Protein AF-A0A1C6EK58-F1 (afdb_monomer_lite)

Structure (mmCIF, N/CA/C/O backbone):
data_AF-A0A1C6EK58-F1
#
_entry.id   AF-A0A1C6EK58-F1
#
loop_
_atom_site.group_PDB
_atom_site.id
_atom_site.type_symbol
_atom_site.label_atom_id
_atom_site.label_alt_id
_atom_site.label_comp_id
_atom_site.label_asym_id
_atom_site.label_entity_id
_atom_site.label_seq_id
_atom_site.pdbx_PDB_ins_code
_atom_site.Cartn_x
_atom_site.Cartn_y
_atom_site.Cartn_z
_atom_site.occupancy
_atom_site.B_iso_or_equiv
_atom_site.auth_seq_id
_atom_site.auth_comp_id
_atom_site.auth_asym_id
_atom_site.auth_atom_id
_atom_site.pdbx_PDB_model_num
ATOM 1 N N . MET A 1 1 ? -14.067 3.240 28.058 1.00 43.94 1 MET A N 1
ATOM 2 C CA . MET A 1 1 ? -14.957 4.047 27.200 1.00 43.94 1 MET A CA 1
ATOM 3 C C . MET A 1 1 ? -14.115 4.627 26.078 1.00 43.94 1 MET A C 1
ATOM 5 O O . MET A 1 1 ? -13.263 5.464 26.355 1.00 43.94 1 MET A O 1
ATOM 9 N N . SER A 1 2 ? -14.258 4.111 24.857 1.00 59.62 2 SER A N 1
ATOM 10 C CA . SER A 1 2 ? -13.606 4.696 23.679 1.00 59.62 2 SER A CA 1
ATOM 11 C C . SER A 1 2 ? -14.285 6.022 23.351 1.00 59.62 2 SER A C 1
ATOM 13 O O . SER A 1 2 ? -15.506 6.117 23.422 1.00 59.62 2 SER A O 1
ATOM 15 N N . ASN A 1 3 ? -13.504 7.058 23.048 1.00 69.69 3 ASN A N 1
ATOM 16 C CA . ASN A 1 3 ? -14.050 8.344 22.625 1.00 69.69 3 ASN A CA 1
ATOM 17 C C . ASN A 1 3 ? -14.5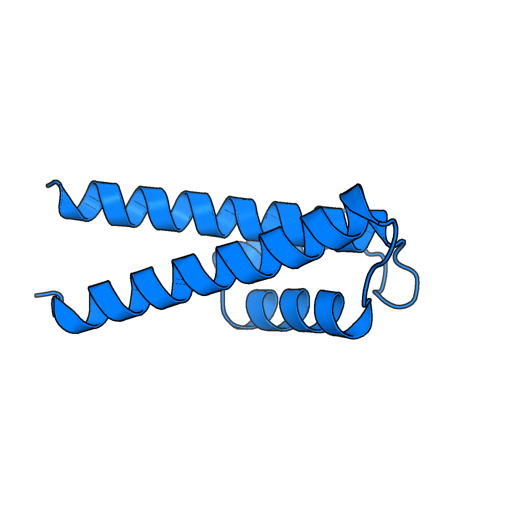21 8.215 21.161 1.00 69.69 3 ASN A C 1
ATOM 19 O O . ASN A 1 3 ? -13.661 8.000 20.302 1.00 69.69 3 ASN A O 1
ATOM 23 N N . PRO A 1 4 ? -15.825 8.364 20.857 1.00 70.00 4 PRO A N 1
ATOM 24 C CA . PRO A 1 4 ? -16.360 8.172 19.506 1.00 70.00 4 PRO A CA 1
ATOM 25 C C . PRO A 1 4 ? -15.682 9.058 18.453 1.00 70.00 4 PRO A C 1
ATOM 27 O O . PRO A 1 4 ? -15.423 8.615 17.340 1.00 70.00 4 PRO A O 1
ATOM 30 N N . ILE A 1 5 ? -15.317 10.293 18.821 1.00 70.75 5 ILE A N 1
ATOM 31 C CA . ILE A 1 5 ? -14.659 11.246 17.913 1.00 70.75 5 ILE A CA 1
ATOM 32 C C . ILE A 1 5 ? -13.257 10.755 17.533 1.00 70.75 5 ILE A C 1
ATOM 34 O O . ILE A 1 5 ? -12.853 10.841 16.376 1.00 70.75 5 ILE A O 1
ATOM 38 N N . LYS A 1 6 ? -12.516 10.201 18.501 1.00 74.38 6 LYS A N 1
ATOM 39 C CA . LYS A 1 6 ? -11.156 9.696 18.273 1.00 74.38 6 LYS A CA 1
ATOM 40 C C . LYS A 1 6 ? -11.158 8.527 17.286 1.00 74.38 6 LYS A C 1
ATOM 42 O O . LYS A 1 6 ? -10.295 8.462 16.418 1.00 74.38 6 LYS A O 1
ATOM 47 N N . ASP A 1 7 ? -12.129 7.630 17.404 1.00 75.69 7 A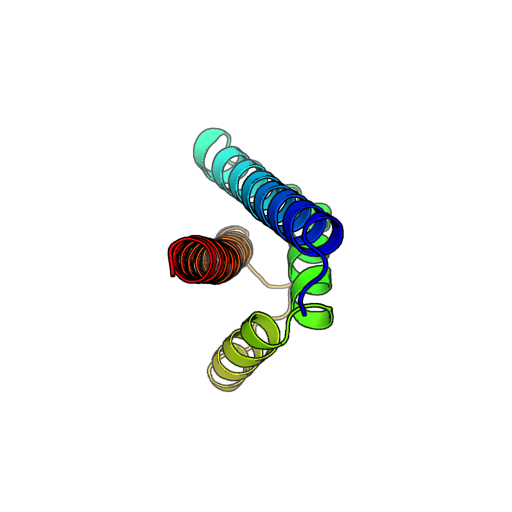SP A N 1
ATOM 48 C CA . ASP A 1 7 ? -12.200 6.437 16.562 1.00 75.69 7 ASP A CA 1
ATOM 49 C C . ASP A 1 7 ? -12.645 6.744 15.117 1.00 75.69 7 ASP A C 1
ATOM 51 O O . ASP A 1 7 ? -12.141 6.131 14.175 1.00 75.69 7 ASP A O 1
ATOM 55 N N . ILE A 1 8 ? -13.491 7.762 14.916 1.00 77.44 8 ILE A N 1
ATOM 56 C CA . ILE A 1 8 ? -13.809 8.284 13.575 1.00 77.44 8 ILE A CA 1
ATOM 57 C C . ILE A 1 8 ? -12.541 8.832 12.903 1.00 77.44 8 ILE A C 1
ATOM 59 O O . ILE A 1 8 ? -12.207 8.411 11.795 1.00 77.44 8 ILE A O 1
ATOM 63 N N . CYS A 1 9 ? -11.784 9.694 13.591 1.00 78.44 9 CYS A N 1
ATOM 64 C CA . CYS A 1 9 ? -10.539 10.257 13.056 1.00 78.44 9 CYS A CA 1
ATOM 65 C C . CYS A 1 9 ? -9.493 9.179 12.713 1.00 78.44 9 CYS A C 1
ATOM 67 O O . CYS A 1 9 ? -8.777 9.297 11.715 1.00 78.44 9 CYS A O 1
ATOM 69 N N . GLU A 1 10 ? -9.401 8.112 13.513 1.00 84.88 10 GLU A N 1
ATOM 70 C CA . GLU A 1 10 ? -8.522 6.973 13.224 1.00 84.88 10 GLU A CA 1
ATOM 71 C C . GLU A 1 10 ? -8.948 6.222 11.952 1.00 84.88 10 GLU A C 1
ATOM 73 O O . GLU A 1 10 ? -8.095 5.857 11.140 1.00 84.88 10 GLU A O 1
ATOM 78 N N . LYS A 1 11 ? -10.254 6.010 11.747 1.00 88.31 11 LYS A N 1
ATOM 79 C CA . LYS A 1 11 ? -10.785 5.349 10.544 1.00 88.31 11 LYS A CA 1
ATOM 80 C C . LYS A 1 11 ? -10.592 6.188 9.289 1.00 88.31 11 LYS A C 1
ATOM 82 O O . LYS A 1 11 ? -10.168 5.645 8.274 1.00 88.31 11 LYS A O 1
ATOM 87 N N . GLU A 1 12 ? -10.850 7.490 9.353 1.00 90.94 12 GLU A N 1
ATOM 88 C CA . GLU A 1 12 ? -10.625 8.404 8.226 1.00 90.94 12 GLU A CA 1
ATOM 89 C C . GLU A 1 12 ? -9.153 8.431 7.813 1.00 90.94 12 GLU A C 1
ATOM 91 O O . GLU A 1 12 ? -8.834 8.325 6.627 1.00 90.94 12 GLU A O 1
ATOM 96 N N . SER A 1 13 ? -8.251 8.491 8.797 1.00 91.75 13 SER A N 1
ATOM 97 C CA . SER A 1 13 ? -6.808 8.428 8.552 1.00 91.75 13 SER A CA 1
ATOM 98 C C . SER A 1 13 ? -6.419 7.106 7.885 1.00 91.75 13 SER A C 1
ATOM 100 O O . SER A 1 13 ? -5.680 7.105 6.905 1.00 91.75 13 SER A O 1
ATOM 102 N N . LEU A 1 14 ? -6.970 5.982 8.355 1.00 94.06 14 LEU A N 1
ATOM 103 C CA . LEU A 1 14 ? -6.725 4.660 7.778 1.00 94.06 14 LEU A CA 1
ATOM 104 C C . LEU A 1 14 ? -7.236 4.543 6.332 1.00 94.06 14 LEU A C 1
ATOM 106 O O . LEU A 1 14 ? -6.535 4.012 5.474 1.00 94.06 14 LEU A O 1
ATOM 110 N N . ILE A 1 15 ? -8.436 5.057 6.049 1.00 95.69 15 ILE A N 1
ATOM 111 C CA . ILE A 1 15 ? -9.023 5.077 4.700 1.00 95.69 15 ILE A CA 1
ATOM 112 C C . ILE A 1 15 ? -8.157 5.908 3.753 1.00 95.69 15 ILE A C 1
ATOM 114 O O . ILE A 1 15 ? -7.869 5.468 2.638 1.00 95.69 15 ILE A O 1
ATOM 118 N N . LYS A 1 16 ? -7.703 7.082 4.202 1.00 96.12 16 LYS A N 1
ATOM 119 C CA . LYS A 1 16 ? -6.801 7.937 3.429 1.00 96.12 16 LYS A CA 1
ATOM 120 C C . LYS A 1 16 ? -5.493 7.214 3.104 1.00 96.12 16 LYS A C 1
ATOM 122 O O . LYS A 1 16 ? -5.085 7.185 1.946 1.00 96.12 16 LYS A O 1
ATOM 127 N N . ASP A 1 17 ? -4.884 6.567 4.092 1.00 96.25 17 ASP A N 1
ATOM 128 C CA . ASP A 1 17 ? -3.640 5.814 3.924 1.00 96.25 17 ASP A CA 1
ATOM 129 C C . ASP A 1 17 ? -3.767 4.635 2.943 1.00 96.25 17 ASP A C 1
ATOM 131 O O . ASP A 1 17 ? -2.813 4.318 2.224 1.00 96.25 17 ASP A O 1
ATOM 135 N N . ILE A 1 18 ? -4.934 3.986 2.901 1.00 97.62 18 ILE A N 1
ATOM 136 C CA . ILE A 1 18 ? -5.264 2.942 1.919 1.00 97.62 18 ILE A CA 1
ATOM 137 C C . ILE A 1 18 ? -5.391 3.554 0.521 1.00 97.62 18 ILE A C 1
ATOM 139 O O . ILE A 1 18 ? -4.767 3.060 -0.418 1.00 97.62 18 ILE A O 1
ATOM 143 N N . ALA A 1 19 ? -6.165 4.633 0.383 1.00 97.62 19 ALA A N 1
ATOM 144 C CA . ALA A 1 19 ? -6.428 5.278 -0.902 1.00 97.62 19 ALA A CA 1
ATOM 145 C C . ALA A 1 19 ? -5.151 5.841 -1.545 1.00 97.62 19 ALA A C 1
ATOM 147 O O . ALA A 1 19 ? -4.937 5.678 -2.744 1.00 97.62 19 ALA A O 1
ATOM 148 N N . GLU A 1 20 ? -4.266 6.449 -0.753 1.00 97.25 20 GLU A N 1
ATOM 149 C CA . GLU A 1 20 ? -2.982 6.958 -1.242 1.00 97.25 20 GLU A CA 1
ATOM 150 C C . GLU A 1 20 ? -2.097 5.838 -1.809 1.00 97.25 20 GLU A C 1
ATOM 152 O O . GLU A 1 20 ? -1.480 6.010 -2.861 1.00 97.25 20 GLU A O 1
ATOM 157 N N . ARG A 1 21 ? -2.052 4.674 -1.146 1.00 98.00 21 ARG A N 1
ATOM 158 C CA . ARG A 1 21 ? -1.288 3.510 -1.627 1.00 98.00 21 ARG A CA 1
ATOM 159 C C . ARG A 1 21 ? -1.910 2.904 -2.874 1.00 98.00 21 ARG A C 1
ATOM 161 O O . ARG A 1 21 ? -1.183 2.600 -3.815 1.00 98.00 21 ARG A O 1
ATOM 168 N N . GLU A 1 22 ? -3.233 2.780 -2.902 1.00 97.44 22 GLU A N 1
ATOM 169 C CA . GLU A 1 22 ? -3.968 2.297 -4.071 1.00 97.44 22 GLU A CA 1
ATOM 170 C C . GLU A 1 22 ? -3.704 3.183 -5.295 1.00 97.44 22 GLU A C 1
ATOM 172 O O . GLU A 1 22 ? -3.391 2.672 -6.366 1.00 97.44 22 GLU A O 1
ATOM 177 N N . ASN A 1 23 ? -3.707 4.507 -5.123 1.00 96.81 23 ASN A N 1
ATOM 178 C CA . ASN A 1 23 ? -3.413 5.443 -6.204 1.00 96.81 23 ASN A CA 1
ATOM 179 C C . ASN A 1 23 ? -1.994 5.262 -6.777 1.00 96.81 23 ASN A C 1
ATOM 181 O O . ASN A 1 23 ? -1.811 5.300 -7.994 1.00 96.81 23 ASN A O 1
ATOM 185 N N . ILE A 1 24 ? -0.985 5.029 -5.927 1.00 97.31 24 ILE A N 1
ATOM 186 C CA . ILE A 1 24 ? 0.391 4.759 -6.385 1.00 97.31 24 ILE A CA 1
ATOM 187 C C . ILE A 1 24 ? 0.451 3.443 -7.176 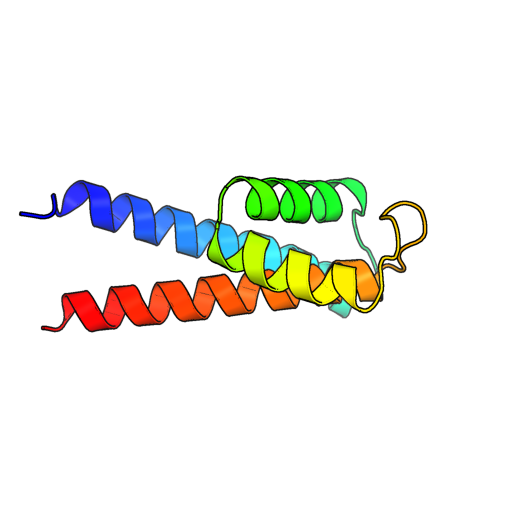1.00 97.31 24 ILE A C 1
ATOM 189 O O . ILE A 1 24 ? 1.058 3.395 -8.246 1.00 97.31 24 ILE A O 1
ATOM 193 N N . ILE A 1 25 ? -0.193 2.388 -6.667 1.00 97.62 25 ILE A N 1
ATOM 194 C CA . ILE A 1 25 ? -0.241 1.067 -7.311 1.00 97.62 25 ILE A CA 1
ATOM 195 C C . ILE A 1 25 ? -0.911 1.169 -8.687 1.00 97.62 25 ILE A C 1
ATOM 197 O O . ILE A 1 25 ? -0.341 0.723 -9.682 1.00 97.62 25 ILE A O 1
ATOM 201 N N . GLN A 1 26 ? -2.084 1.799 -8.755 1.00 96.44 26 GLN A N 1
ATOM 202 C CA . GLN A 1 26 ? -2.847 1.957 -9.992 1.00 96.44 26 GLN A CA 1
ATOM 203 C C . GLN A 1 26 ? -2.123 2.841 -11.009 1.00 96.44 26 GLN A C 1
ATOM 205 O O . GLN A 1 26 ? -2.129 2.526 -12.198 1.00 96.44 26 GLN A O 1
ATOM 210 N N . SER A 1 27 ? -1.442 3.901 -10.560 1.00 95.25 27 SER A N 1
ATOM 211 C CA . SER A 1 27 ? -0.627 4.748 -11.442 1.00 95.25 27 SER A CA 1
ATOM 212 C C . SER A 1 27 ? 0.471 3.939 -12.136 1.00 95.25 27 SER A C 1
ATOM 214 O O . SER A 1 27 ? 0.655 4.054 -13.348 1.00 95.25 27 SER A O 1
ATOM 216 N N . TYR A 1 28 ? 1.153 3.063 -11.393 1.00 97.12 28 TYR A N 1
ATOM 217 C CA . TYR A 1 28 ? 2.166 2.185 -11.974 1.00 97.12 28 TYR A CA 1
ATOM 218 C C . TYR A 1 28 ? 1.564 1.128 -12.902 1.00 97.12 28 TYR A C 1
ATOM 220 O O . TYR A 1 28 ? 2.062 0.937 -14.007 1.00 97.12 28 TYR A O 1
ATOM 228 N N . GLN A 1 29 ? 0.479 0.468 -12.494 1.00 94.06 29 GLN A N 1
ATOM 229 C CA . GLN A 1 29 ? -0.161 -0.576 -13.301 1.00 94.06 29 GLN A CA 1
ATOM 230 C C . GLN A 1 29 ? -0.779 -0.035 -14.597 1.00 94.06 29 GLN A C 1
ATOM 232 O O . GLN A 1 29 ? -0.736 -0.712 -15.621 1.00 94.06 29 GLN A O 1
ATOM 237 N N . GLY A 1 30 ? -1.354 1.170 -14.561 1.00 95.00 30 GLY A N 1
ATOM 238 C CA . GLY A 1 30 ? -2.033 1.777 -15.704 1.00 95.00 30 GLY A CA 1
ATOM 239 C C . GLY A 1 30 ? -1.100 2.530 -16.652 1.00 95.00 30 GLY A C 1
ATOM 240 O O . GLY A 1 30 ? -1.258 2.429 -17.865 1.00 95.00 30 GLY A O 1
ATOM 241 N N . ALA A 1 31 ? -0.132 3.282 -16.118 1.00 92.81 31 ALA A N 1
ATOM 242 C CA . ALA A 1 31 ? 0.737 4.153 -16.915 1.00 92.81 31 ALA A CA 1
ATOM 243 C C . ALA A 1 31 ? 2.198 3.674 -17.001 1.00 92.81 31 ALA A C 1
ATOM 245 O O . ALA A 1 31 ? 3.001 4.292 -17.697 1.00 92.81 31 ALA A O 1
ATOM 246 N N . GLY A 1 32 ? 2.580 2.619 -16.272 1.00 92.25 32 GLY A N 1
ATOM 247 C CA . GLY A 1 32 ? 3.965 2.134 -16.185 1.00 92.25 32 GLY A CA 1
ATOM 248 C C . GLY A 1 32 ? 4.908 3.051 -15.395 1.00 92.25 32 GLY A C 1
ATOM 249 O O . GLY A 1 32 ? 6.100 2.767 -15.277 1.00 92.25 32 GLY A O 1
ATOM 250 N N . TYR A 1 33 ? 4.396 4.155 -14.844 1.00 91.50 33 TYR A N 1
ATOM 251 C CA . TYR A 1 33 ? 5.180 5.156 -14.130 1.00 91.50 33 TYR A CA 1
ATOM 252 C C . TYR A 1 33 ? 5.069 4.977 -12.615 1.00 91.50 33 TYR A C 1
ATOM 254 O O . TYR A 1 33 ? 3.974 4.915 -12.061 1.00 91.50 33 TYR A O 1
ATOM 262 N N . LEU A 1 34 ? 6.218 4.949 -11.938 1.00 96.56 34 LEU A N 1
ATOM 263 C CA . LEU A 1 34 ? 6.304 4.914 -10.482 1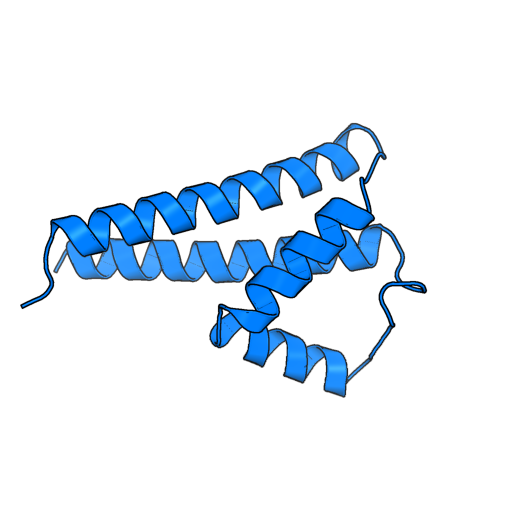.00 96.56 34 LEU A CA 1
ATOM 264 C C . LEU A 1 34 ? 7.235 6.023 -9.993 1.00 96.56 34 LEU A C 1
ATOM 266 O O . LEU A 1 34 ? 8.442 5.977 -10.240 1.00 96.56 34 LEU A O 1
ATOM 270 N N . ASP A 1 35 ? 6.696 6.968 -9.223 1.00 96.00 35 ASP A N 1
ATOM 271 C CA . ASP A 1 35 ? 7.526 7.822 -8.373 1.00 96.00 35 ASP A CA 1
ATOM 272 C C . ASP A 1 35 ? 8.091 6.971 -7.229 1.00 96.00 35 ASP A C 1
ATOM 274 O O . ASP A 1 35 ? 7.466 6.765 -6.182 1.00 96.00 35 ASP A O 1
ATOM 278 N N . ARG A 1 36 ? 9.293 6.437 -7.460 1.00 96.75 36 ARG A N 1
ATOM 279 C CA . ARG A 1 36 ? 9.978 5.542 -6.525 1.00 96.75 36 ARG A CA 1
ATOM 280 C C . ARG A 1 36 ? 10.243 6.206 -5.179 1.00 96.75 36 ARG A C 1
ATOM 282 O O . ARG A 1 36 ? 10.120 5.539 -4.157 1.00 96.75 36 ARG A O 1
ATOM 289 N N . ASN A 1 37 ? 10.590 7.491 -5.162 1.00 96.69 37 ASN A N 1
ATOM 290 C CA . ASN A 1 37 ? 10.919 8.190 -3.921 1.00 96.69 37 ASN A CA 1
ATOM 291 C C . ASN A 1 37 ? 9.679 8.323 -3.040 1.00 96.69 37 ASN A C 1
ATOM 293 O O . ASN A 1 37 ? 9.731 8.004 -1.851 1.00 96.69 37 ASN A O 1
ATOM 297 N N . ASN A 1 38 ? 8.551 8.721 -3.631 1.00 96.94 38 ASN A N 1
ATOM 298 C CA . ASN A 1 38 ? 7.278 8.780 -2.922 1.00 96.94 38 ASN A CA 1
ATOM 299 C C . ASN A 1 38 ? 6.829 7.388 -2.439 1.00 96.94 38 ASN A C 1
ATOM 301 O O . ASN A 1 38 ? 6.472 7.217 -1.273 1.00 96.94 38 ASN A O 1
ATOM 305 N N . ALA A 1 39 ? 6.915 6.373 -3.303 1.00 97.50 39 ALA A N 1
ATOM 306 C CA . ALA A 1 39 ? 6.546 5.000 -2.967 1.00 97.50 39 ALA A CA 1
ATOM 307 C C . ALA A 1 39 ? 7.371 4.437 -1.794 1.00 97.50 39 ALA A C 1
ATOM 309 O O . ALA A 1 39 ? 6.810 3.923 -0.826 1.00 97.50 39 ALA A O 1
ATOM 310 N N . ILE A 1 40 ? 8.699 4.583 -1.841 1.00 97.19 40 ILE A N 1
ATOM 311 C CA . ILE A 1 40 ? 9.605 4.130 -0.776 1.00 97.19 40 ILE A CA 1
ATOM 312 C C . ILE A 1 40 ? 9.326 4.883 0.525 1.00 97.19 40 ILE A C 1
ATOM 314 O O . ILE A 1 40 ? 9.232 4.256 1.581 1.00 97.19 40 ILE A O 1
ATOM 318 N N . LYS A 1 41 ? 9.130 6.205 0.459 1.00 97.50 41 LYS A N 1
ATOM 319 C CA . LYS A 1 41 ? 8.781 7.014 1.630 1.00 97.50 41 LYS A CA 1
ATOM 320 C C . LYS A 1 41 ? 7.505 6.494 2.301 1.00 97.50 41 LYS A C 1
ATOM 322 O O . LYS A 1 41 ? 7.514 6.248 3.504 1.00 97.50 41 LYS A O 1
ATOM 327 N N . LYS A 1 42 ? 6.447 6.223 1.528 1.00 96.94 42 LYS A N 1
ATOM 328 C CA . LYS A 1 42 ? 5.183 5.666 2.047 1.00 96.94 42 LYS A CA 1
ATOM 329 C C . LYS A 1 42 ? 5.339 4.280 2.665 1.00 96.94 42 LYS A C 1
ATOM 331 O O . LYS A 1 42 ? 4.687 3.985 3.671 1.00 96.94 42 LYS A O 1
ATOM 336 N N . ILE A 1 43 ? 6.204 3.439 2.098 1.00 97.12 43 ILE A N 1
ATOM 337 C CA . ILE A 1 43 ? 6.538 2.135 2.681 1.00 97.12 43 ILE A CA 1
ATOM 338 C C . ILE A 1 43 ? 7.217 2.318 4.040 1.00 97.12 43 ILE A C 1
ATOM 340 O O . ILE A 1 43 ? 6.816 1.685 5.019 1.00 97.12 43 ILE A O 1
ATOM 344 N N . GLN A 1 44 ? 8.242 3.171 4.102 1.00 96.38 44 GLN A N 1
ATOM 345 C CA . GLN A 1 44 ? 9.041 3.393 5.307 1.00 96.38 44 GLN A CA 1
ATOM 346 C C . GLN A 1 44 ? 8.218 4.003 6.440 1.00 96.38 44 GLN A C 1
ATOM 348 O O . GLN A 1 44 ? 8.281 3.505 7.562 1.00 96.38 44 GLN A O 1
ATOM 353 N N . GLU A 1 45 ? 7.410 5.024 6.144 1.00 96.44 45 GLU A N 1
ATOM 354 C CA . GLU A 1 45 ? 6.524 5.663 7.122 1.00 96.44 45 GLU A CA 1
ATOM 355 C C . GLU A 1 45 ? 5.625 4.632 7.818 1.00 96.44 45 GLU A C 1
ATOM 357 O O . GLU A 1 45 ? 5.515 4.629 9.045 1.00 96.44 45 GLU A O 1
ATOM 362 N N . LEU A 1 46 ? 5.041 3.693 7.065 1.00 96.38 46 LEU A N 1
ATOM 363 C CA . LEU A 1 46 ? 4.152 2.691 7.654 1.00 96.38 46 LEU A CA 1
ATOM 364 C C . LEU A 1 46 ? 4.892 1.596 8.413 1.00 96.38 46 LEU A C 1
ATOM 366 O O . LEU A 1 46 ? 4.423 1.171 9.464 1.00 96.38 46 LEU A O 1
ATOM 370 N N . ARG A 1 47 ? 6.062 1.161 7.931 1.00 95.56 47 ARG A N 1
ATOM 371 C CA . ARG A 1 47 ? 6.911 0.212 8.671 1.00 95.56 47 ARG A CA 1
ATOM 372 C C . ARG A 1 47 ? 7.288 0.745 10.057 1.00 95.56 47 ARG A C 1
ATOM 374 O O . ARG A 1 47 ? 7.448 -0.049 10.975 1.00 95.56 47 ARG A O 1
ATOM 381 N N . ILE A 1 48 ? 7.443 2.062 10.204 1.00 94.81 48 ILE A N 1
ATOM 382 C CA . ILE A 1 48 ? 7.776 2.704 11.483 1.00 94.81 48 ILE A CA 1
ATOM 383 C C . ILE A 1 48 ? 6.533 2.831 12.370 1.00 94.81 48 ILE A C 1
ATOM 385 O O . ILE A 1 48 ? 6.583 2.518 13.559 1.00 94.81 48 ILE A O 1
ATOM 389 N N . ASN A 1 49 ? 5.415 3.279 11.797 1.00 93.62 49 ASN A N 1
ATOM 390 C CA . ASN A 1 49 ? 4.238 3.673 12.572 1.00 93.62 49 ASN A CA 1
ATOM 391 C C . ASN A 1 49 ? 3.267 2.518 12.866 1.00 93.62 49 ASN A C 1
ATOM 393 O O . ASN A 1 49 ? 2.452 2.618 13.784 1.00 93.62 49 ASN A O 1
ATOM 397 N N . ASP A 1 50 ? 3.342 1.412 12.121 1.00 95.44 50 ASP A N 1
ATOM 398 C CA . ASP A 1 50 ? 2.391 0.310 12.211 1.00 95.44 50 ASP A CA 1
ATOM 399 C C . ASP A 1 50 ? 3.067 -1.019 12.580 1.00 95.44 50 ASP A C 1
ATOM 401 O O . ASP A 1 50 ? 3.758 -1.647 11.779 1.00 95.44 50 ASP A O 1
ATOM 405 N N . LYS A 1 51 ? 2.805 -1.504 13.801 1.00 94.00 51 LYS A N 1
ATOM 406 C CA . LYS A 1 51 ? 3.415 -2.739 14.329 1.00 94.00 51 LYS A CA 1
ATOM 407 C C . LYS A 1 51 ? 3.078 -3.998 13.526 1.00 94.00 51 LYS A C 1
ATOM 409 O O . LYS A 1 51 ? 3.912 -4.896 13.444 1.00 94.00 51 LYS A O 1
ATOM 414 N N . ALA A 1 52 ? 1.873 -4.093 12.960 1.00 93.12 52 ALA A N 1
ATOM 415 C CA . ALA A 1 52 ? 1.486 -5.273 12.184 1.00 93.12 52 ALA A CA 1
ATOM 416 C C . ALA A 1 52 ? 2.261 -5.307 10.864 1.00 93.12 52 ALA A C 1
ATOM 418 O O . ALA A 1 52 ? 2.818 -6.338 10.490 1.00 93.12 52 ALA A O 1
ATOM 419 N N . VAL A 1 53 ? 2.368 -4.150 10.209 1.00 94.88 53 VAL A N 1
ATOM 420 C CA . VAL A 1 53 ? 3.171 -3.984 8.996 1.00 94.88 53 VAL A CA 1
ATOM 421 C C . VAL A 1 53 ? 4.649 -4.224 9.286 1.00 94.88 53 VAL A C 1
ATOM 423 O O . VAL A 1 53 ? 5.292 -4.964 8.544 1.00 94.88 53 VAL A O 1
ATOM 426 N N . ALA A 1 54 ? 5.181 -3.671 10.379 1.00 94.56 54 ALA A N 1
ATOM 427 C CA . ALA A 1 54 ? 6.557 -3.896 10.811 1.00 94.56 54 ALA A CA 1
ATOM 428 C C . ALA A 1 54 ? 6.856 -5.390 11.013 1.00 94.56 54 ALA A C 1
ATOM 430 O O . ALA A 1 54 ? 7.884 -5.882 10.544 1.00 94.56 54 ALA A O 1
ATOM 431 N N . GLY A 1 55 ? 5.941 -6.123 11.656 1.00 93.56 55 GLY A N 1
ATOM 432 C CA . GLY A 1 55 ? 6.067 -7.560 11.898 1.00 93.56 55 GLY A CA 1
ATOM 433 C C . GLY A 1 55 ? 6.115 -8.373 10.605 1.00 93.56 55 GLY A C 1
ATOM 434 O O . GLY A 1 55 ? 7.068 -9.120 10.385 1.00 93.56 55 GLY A O 1
ATOM 435 N N . VAL A 1 56 ? 5.134 -8.178 9.715 1.00 92.94 56 VAL A N 1
ATOM 436 C CA . VAL A 1 56 ? 5.080 -8.870 8.413 1.00 92.94 56 VAL A CA 1
ATOM 437 C C . VAL A 1 56 ? 6.306 -8.535 7.560 1.00 92.94 56 VAL A C 1
ATOM 439 O O . VAL A 1 56 ? 6.923 -9.421 6.971 1.00 92.94 56 VAL A O 1
ATOM 442 N N . THR A 1 57 ? 6.704 -7.263 7.537 1.00 91.38 57 THR A N 1
ATOM 443 C CA . THR A 1 57 ? 7.890 -6.807 6.806 1.00 91.38 57 THR A CA 1
ATOM 444 C C . THR A 1 57 ? 9.156 -7.476 7.331 1.00 91.38 57 THR A C 1
ATOM 446 O O . THR A 1 57 ? 9.950 -7.982 6.544 1.00 91.38 57 THR A O 1
ATOM 449 N N . SER A 1 58 ? 9.349 -7.504 8.651 1.00 90.69 58 SER A N 1
ATOM 450 C CA . SER A 1 58 ? 10.537 -8.101 9.273 1.00 90.69 58 SER A CA 1
ATOM 451 C C . SER A 1 58 ? 10.636 -9.592 8.958 1.00 90.69 58 SER A C 1
ATOM 453 O O . SER A 1 58 ? 11.707 -10.073 8.597 1.00 90.69 58 SER A O 1
ATOM 455 N N . ALA A 1 59 ? 9.508 -10.307 9.007 1.00 91.56 59 ALA A N 1
ATOM 456 C CA . ALA A 1 59 ? 9.441 -11.714 8.623 1.00 91.56 59 ALA A CA 1
ATOM 457 C C . ALA A 1 59 ? 9.806 -11.929 7.143 1.00 91.56 59 ALA A C 1
ATOM 459 O O . ALA A 1 59 ? 10.579 -12.830 6.824 1.00 91.56 59 ALA A O 1
ATOM 460 N N . LYS A 1 60 ? 9.311 -11.074 6.238 1.00 89.69 60 LYS A N 1
ATOM 461 C CA . LYS A 1 60 ? 9.646 -11.132 4.807 1.00 89.69 60 LYS A CA 1
ATOM 462 C C . LYS A 1 60 ? 11.135 -10.869 4.555 1.00 89.69 60 LYS A C 1
ATOM 464 O O . LYS A 1 60 ? 11.770 -11.620 3.819 1.00 89.69 60 LYS A O 1
ATOM 469 N N . LEU A 1 61 ? 11.700 -9.842 5.195 1.00 88.25 61 LEU A N 1
ATOM 470 C CA . LEU A 1 61 ? 13.113 -9.473 5.049 1.00 88.25 61 LEU A CA 1
ATOM 471 C C . LEU A 1 61 ? 14.070 -10.520 5.628 1.00 88.25 61 LEU A C 1
ATOM 473 O O . LEU A 1 61 ? 15.185 -10.651 5.129 1.00 88.25 61 LEU A O 1
ATOM 477 N N . ALA A 1 62 ? 13.639 -11.279 6.639 1.00 89.50 62 ALA A N 1
ATOM 478 C CA . ALA A 1 62 ? 14.414 -12.394 7.177 1.00 89.50 62 ALA A CA 1
ATOM 479 C C . ALA A 1 62 ? 14.595 -13.537 6.160 1.00 89.50 62 ALA A C 1
ATOM 481 O O . ALA A 1 62 ? 15.592 -14.250 6.218 1.00 89.50 62 ALA A O 1
ATOM 482 N N . ILE A 1 63 ? 13.652 -13.700 5.224 1.00 86.56 63 ILE A N 1
ATOM 483 C CA . ILE A 1 63 ? 13.725 -14.704 4.152 1.00 86.56 63 ILE A CA 1
ATOM 484 C C . ILE A 1 63 ? 14.555 -14.173 2.981 1.00 86.56 63 ILE A C 1
ATOM 486 O O . ILE A 1 63 ? 15.391 -14.881 2.424 1.00 86.56 63 ILE A O 1
ATOM 490 N N . SER A 1 64 ? 14.307 -12.927 2.580 1.00 82.75 64 SER A N 1
ATOM 491 C CA . SER A 1 64 ? 15.020 -12.281 1.484 1.00 82.75 64 SER A CA 1
ATOM 492 C C . SER A 1 64 ? 14.970 -10.770 1.653 1.00 82.75 64 SER A C 1
ATOM 494 O O . SER A 1 64 ? 13.893 -10.173 1.717 1.00 82.75 64 SER A O 1
ATOM 496 N N . SER A 1 65 ? 16.147 -10.149 1.710 1.00 87.25 65 SER A N 1
ATOM 497 C CA . SER A 1 65 ? 16.288 -8.703 1.837 1.00 87.25 65 SER A CA 1
ATOM 498 C C . SER A 1 65 ? 16.897 -8.130 0.566 1.00 87.25 65 SER A C 1
ATOM 500 O O . SER A 1 65 ? 18.054 -8.392 0.243 1.00 87.25 65 SER A O 1
ATOM 502 N N . VAL A 1 66 ? 16.102 -7.332 -0.145 1.00 89.44 66 VAL A N 1
ATOM 503 C CA . VAL A 1 66 ? 16.568 -6.505 -1.259 1.00 89.44 66 VAL A CA 1
ATOM 504 C C . VAL A 1 66 ? 16.487 -5.046 -0.809 1.00 89.44 66 VAL A C 1
ATOM 506 O O . VAL A 1 66 ? 15.388 -4.569 -0.515 1.00 89.44 66 VAL A O 1
ATOM 509 N N . PRO A 1 67 ? 17.614 -4.321 -0.729 1.00 91.25 67 PRO A N 1
ATOM 510 C CA . PRO A 1 67 ? 17.611 -2.895 -0.421 1.00 91.25 67 PRO A CA 1
ATOM 511 C C . PRO A 1 67 ? 16.827 -2.080 -1.461 1.00 91.25 67 PRO A C 1
ATOM 513 O O . PRO A 1 67 ? 16.849 -2.393 -2.650 1.00 91.25 67 PRO A O 1
ATOM 516 N N . PHE A 1 68 ? 16.191 -0.979 -1.046 1.00 92.44 68 PHE A N 1
ATOM 517 C CA . PHE A 1 68 ? 15.325 -0.181 -1.933 1.00 92.44 68 PHE A CA 1
ATOM 518 C C . PHE A 1 68 ? 16.025 0.384 -3.180 1.00 92.44 68 PHE A C 1
ATOM 520 O O . PHE A 1 68 ? 15.391 0.546 -4.224 1.00 92.44 68 PHE A O 1
ATOM 527 N N . ASN A 1 69 ? 17.326 0.679 -3.097 1.00 91.31 69 ASN A N 1
ATOM 528 C CA . ASN A 1 69 ? 18.112 1.144 -4.246 1.00 91.31 69 ASN A CA 1
ATOM 529 C C . ASN A 1 69 ? 18.312 0.052 -5.315 1.00 91.31 69 ASN A C 1
ATOM 531 O O . ASN A 1 69 ? 18.592 0.380 -6.462 1.00 91.31 69 ASN A O 1
ATOM 535 N N . GLN A 1 70 ? 18.141 -1.219 -4.948 1.00 93.62 70 GLN A N 1
ATOM 536 C CA . GLN A 1 70 ? 18.240 -2.385 -5.825 1.00 93.62 70 GLN A CA 1
ATOM 537 C C . GLN A 1 70 ? 16.870 -2.995 -6.148 1.00 93.62 70 GLN A C 1
ATOM 539 O O . GLN A 1 70 ? 16.773 -3.839 -7.035 1.00 93.62 70 GLN A O 1
ATOM 544 N N . SER A 1 71 ? 15.804 -2.581 -5.455 1.00 94.56 71 SER A N 1
ATOM 545 C CA . SER A 1 71 ? 14.464 -3.117 -5.682 1.00 94.56 71 SER A CA 1
ATOM 546 C C . SER A 1 71 ? 13.904 -2.715 -7.047 1.00 94.56 71 SER A C 1
ATOM 548 O O . SER A 1 71 ? 13.968 -1.546 -7.438 1.00 94.56 71 SER A O 1
ATOM 550 N N . THR A 1 72 ? 13.264 -3.645 -7.750 1.00 95.44 72 THR A N 1
ATOM 551 C CA . THR A 1 72 ? 12.490 -3.326 -8.959 1.00 95.44 72 THR A CA 1
ATOM 552 C C . THR A 1 72 ? 11.231 -2.526 -8.606 1.00 95.44 72 THR A C 1
ATOM 554 O O . THR A 1 72 ? 10.790 -2.512 -7.453 1.00 95.44 72 THR A O 1
ATOM 557 N N . ASN A 1 73 ? 10.633 -1.843 -9.589 1.00 96.50 73 ASN A N 1
ATOM 558 C CA . ASN A 1 73 ? 9.342 -1.174 -9.382 1.00 96.50 73 ASN A CA 1
ATOM 559 C C . ASN A 1 73 ? 8.269 -2.179 -8.935 1.00 96.50 73 ASN A C 1
ATOM 561 O O . ASN A 1 73 ? 7.523 -1.890 -8.004 1.00 96.50 73 ASN A O 1
ATOM 565 N N . ASP A 1 74 ? 8.270 -3.388 -9.505 1.00 95.75 74 ASP A N 1
ATOM 566 C CA . ASP A 1 74 ? 7.353 -4.462 -9.111 1.00 95.75 74 ASP A CA 1
ATOM 567 C C . ASP A 1 74 ? 7.536 -4.879 -7.651 1.00 95.75 74 ASP A C 1
ATOM 569 O O . ASP A 1 74 ? 6.556 -5.095 -6.947 1.00 95.75 74 ASP A O 1
ATOM 573 N N . GLN A 1 75 ? 8.774 -4.952 -7.156 1.00 95.56 75 GLN A N 1
ATOM 574 C CA . GLN A 1 75 ? 9.037 -5.280 -5.752 1.00 95.56 75 GLN A CA 1
ATOM 575 C C . GLN A 1 75 ? 8.531 -4.187 -4.802 1.00 95.56 75 GLN A C 1
ATOM 577 O O . GLN A 1 75 ? 7.948 -4.504 -3.764 1.00 95.56 75 GLN A O 1
ATOM 582 N N . ILE A 1 76 ? 8.712 -2.914 -5.167 1.00 96.62 76 ILE A N 1
ATOM 583 C CA . ILE A 1 76 ? 8.196 -1.769 -4.400 1.00 96.62 76 ILE A CA 1
ATOM 584 C C . ILE A 1 76 ? 6.662 -1.795 -4.386 1.00 96.62 76 ILE A C 1
ATOM 586 O O . ILE A 1 76 ? 6.043 -1.667 -3.331 1.00 96.62 76 ILE A O 1
ATOM 590 N N . VAL A 1 77 ? 6.037 -2.014 -5.542 1.00 97.25 77 VAL A N 1
ATOM 591 C CA . VAL A 1 77 ? 4.575 -2.050 -5.679 1.00 97.25 77 VAL A CA 1
ATOM 592 C C . VAL A 1 77 ? 3.967 -3.263 -4.979 1.00 97.25 77 VAL A C 1
ATOM 594 O O . VAL A 1 77 ? 2.941 -3.128 -4.318 1.00 97.25 77 VAL A O 1
ATOM 597 N N . ALA A 1 78 ? 4.619 -4.425 -5.031 1.00 95.56 78 ALA A N 1
ATOM 598 C CA . ALA A 1 78 ? 4.193 -5.609 -4.290 1.00 95.56 78 ALA A CA 1
ATOM 599 C C . ALA A 1 78 ? 4.208 -5.370 -2.774 1.00 95.56 78 ALA A C 1
ATOM 601 O O . ALA A 1 78 ? 3.352 -5.878 -2.050 1.00 95.56 78 ALA A O 1
ATOM 602 N N . GLU A 1 79 ? 5.162 -4.585 -2.272 1.00 96.25 79 GLU A N 1
ATOM 603 C CA . GLU A 1 79 ? 5.157 -4.200 -0.868 1.00 96.25 79 GLU A CA 1
ATOM 604 C C . GLU A 1 79 ? 4.073 -3.169 -0.531 1.00 96.25 79 GLU A C 1
ATOM 606 O O . GLU A 1 79 ? 3.400 -3.330 0.488 1.00 96.25 79 GLU A O 1
ATOM 611 N N . LEU A 1 80 ? 3.846 -2.162 -1.381 1.00 97.44 80 LEU A N 1
ATOM 612 C CA . LEU A 1 80 ? 2.716 -1.238 -1.217 1.00 97.44 80 LEU A CA 1
ATOM 613 C C . LEU A 1 80 ? 1.377 -1.987 -1.165 1.00 97.44 80 LEU A C 1
ATOM 615 O O . LEU A 1 80 ? 0.545 -1.681 -0.311 1.00 97.44 80 LEU A O 1
ATOM 619 N N . ALA A 1 81 ? 1.192 -2.986 -2.032 1.00 97.75 81 ALA A N 1
ATOM 620 C CA . ALA A 1 81 ? 0.000 -3.828 -2.063 1.00 97.75 81 ALA A CA 1
ATOM 621 C C . ALA A 1 81 ? -0.160 -4.628 -0.762 1.00 97.75 81 ALA A C 1
ATOM 623 O O . ALA A 1 81 ? -1.203 -4.551 -0.123 1.00 97.75 81 ALA A O 1
ATOM 624 N N . MET A 1 82 ? 0.901 -5.297 -0.300 1.00 96.81 82 MET A N 1
ATOM 625 C CA . MET A 1 82 ? 0.894 -6.009 0.984 1.00 96.81 82 MET A CA 1
ATOM 626 C C . MET A 1 82 ? 0.523 -5.082 2.153 1.00 96.81 82 MET A C 1
ATOM 628 O O . MET A 1 82 ? -0.280 -5.444 3.011 1.00 96.81 82 MET A O 1
ATOM 632 N N . GLN A 1 83 ? 1.100 -3.879 2.200 1.00 97.88 83 GLN A N 1
ATOM 633 C CA . GLN A 1 83 ? 0.782 -2.889 3.228 1.00 97.88 83 GLN A CA 1
ATOM 634 C C . GLN A 1 83 ? -0.683 -2.453 3.170 1.00 97.88 83 GLN A C 1
ATOM 636 O O . GLN A 1 83 ? -1.353 -2.428 4.202 1.00 97.88 83 GLN A O 1
ATOM 641 N N . ARG A 1 84 ? -1.189 -2.141 1.973 1.00 97.75 84 ARG A N 1
ATOM 642 C CA . ARG A 1 84 ? -2.598 -1.807 1.750 1.00 97.75 84 ARG A CA 1
ATOM 643 C C . ARG A 1 84 ? -3.516 -2.927 2.244 1.00 97.75 84 ARG A C 1
ATOM 645 O O . ARG A 1 84 ? -4.472 -2.630 2.953 1.00 97.75 84 ARG A O 1
ATOM 652 N N . ASP A 1 85 ? -3.210 -4.185 1.940 1.00 97.56 85 ASP A N 1
ATOM 653 C CA . ASP A 1 85 ? -4.036 -5.334 2.335 1.00 97.56 85 ASP A CA 1
ATOM 654 C C . ASP A 1 85 ? -4.094 -5.489 3.866 1.00 97.56 85 ASP A C 1
ATOM 656 O O . ASP A 1 85 ? -5.159 -5.726 4.441 1.00 97.56 85 ASP A O 1
ATOM 660 N N . ILE A 1 86 ? -2.971 -5.258 4.557 1.00 96.69 86 ILE A N 1
ATOM 661 C CA . ILE A 1 86 ? -2.929 -5.219 6.028 1.00 96.69 86 ILE A CA 1
ATOM 662 C C . ILE A 1 86 ? -3.824 -4.093 6.569 1.00 96.69 86 ILE A C 1
ATOM 664 O O . ILE A 1 86 ? -4.571 -4.305 7.527 1.00 96.69 86 ILE A O 1
ATOM 668 N N . LEU A 1 87 ? -3.770 -2.899 5.974 1.00 96.62 87 LEU A N 1
ATOM 669 C CA . LEU A 1 87 ? -4.597 -1.765 6.395 1.00 96.62 87 LEU A CA 1
ATOM 670 C C . LEU A 1 87 ? -6.090 -2.008 6.134 1.00 96.62 87 LEU A C 1
ATOM 672 O O . LEU A 1 87 ? -6.914 -1.706 6.998 1.00 96.62 87 LEU A O 1
ATOM 676 N N . GLN A 1 88 ? -6.447 -2.612 4.999 1.00 96.38 88 GLN A N 1
ATOM 677 C CA . GLN A 1 88 ? -7.823 -3.009 4.690 1.00 96.38 88 GLN A CA 1
ATOM 678 C C . GLN A 1 88 ? -8.352 -4.026 5.705 1.00 96.38 88 GLN A C 1
ATOM 680 O O . GLN A 1 88 ? -9.449 -3.848 6.235 1.00 96.38 88 GLN A O 1
ATOM 685 N N . ALA A 1 89 ? -7.556 -5.038 6.061 1.00 95.25 89 ALA A N 1
ATOM 686 C CA . ALA A 1 89 ? -7.932 -6.006 7.090 1.00 95.25 89 ALA A CA 1
ATOM 687 C C . ALA A 1 89 ? -8.178 -5.335 8.456 1.00 95.25 89 ALA A C 1
ATOM 689 O O . ALA A 1 89 ? -9.126 -5.680 9.165 1.00 95.25 89 ALA A O 1
ATOM 690 N N . LYS A 1 90 ? -7.368 -4.331 8.819 1.00 93.50 90 LYS A N 1
ATOM 691 C CA . LYS A 1 90 ? -7.575 -3.540 10.044 1.00 93.50 90 LYS A CA 1
ATOM 692 C C . LYS A 1 90 ? -8.846 -2.704 10.002 1.00 93.50 90 LYS A C 1
ATOM 694 O O . LYS A 1 90 ? -9.552 -2.639 11.008 1.00 93.50 90 LYS A O 1
ATOM 699 N N . LEU A 1 91 ? -9.134 -2.076 8.863 1.00 93.75 91 LEU A N 1
ATOM 700 C CA . LEU A 1 91 ? -10.342 -1.278 8.684 1.00 93.75 91 LEU A CA 1
ATOM 701 C C . LEU A 1 91 ? -11.589 -2.153 8.833 1.00 93.75 91 LEU A C 1
ATOM 703 O O . LEU A 1 91 ? -12.491 -1.797 9.587 1.00 93.75 91 LEU A O 1
ATOM 707 N N . LEU A 1 92 ? -11.599 -3.325 8.192 1.00 92.88 92 LEU A N 1
ATOM 708 C CA . LEU A 1 92 ? -12.682 -4.303 8.318 1.00 92.88 92 LEU A CA 1
ATOM 709 C C . LEU A 1 92 ? -12.881 -4.738 9.772 1.00 92.88 92 LEU A C 1
ATOM 711 O O . LEU A 1 92 ? -14.012 -4.776 10.250 1.00 92.88 92 LEU A O 1
ATOM 715 N N . LYS A 1 93 ? -11.793 -5.013 10.503 1.00 91.00 93 LYS A N 1
ATOM 716 C CA . LYS A 1 93 ? -11.871 -5.373 11.924 1.00 91.00 93 LYS A CA 1
ATOM 717 C C . LYS A 1 93 ? -12.529 -4.270 12.761 1.00 91.00 93 LYS A C 1
ATOM 719 O O . LYS A 1 93 ? -13.475 -4.560 13.485 1.00 91.00 93 LYS A O 1
ATOM 724 N N . LYS A 1 94 ? -12.096 -3.016 12.599 1.00 88.50 94 LYS A N 1
ATOM 725 C CA . LYS A 1 94 ? -12.696 -1.859 13.287 1.00 88.50 94 LYS A CA 1
ATOM 726 C C . LYS A 1 94 ? -14.185 -1.687 12.952 1.00 88.50 94 LYS A C 1
ATOM 728 O O . LYS A 1 94 ? -14.980 -1.405 13.835 1.00 88.50 94 LYS A O 1
ATOM 733 N N . GLN A 1 95 ? -14.583 -1.895 11.695 1.00 86.31 95 GLN A N 1
ATOM 734 C CA . GLN A 1 95 ? -15.992 -1.809 11.280 1.00 86.31 95 GLN A CA 1
ATOM 735 C C . GLN A 1 95 ? -16.876 -2.921 11.865 1.00 86.31 95 GLN A C 1
ATOM 737 O O . GLN A 1 95 ? -18.085 -2.737 11.990 1.00 86.31 95 GLN A O 1
ATOM 742 N N . MET A 1 96 ? -16.307 -4.090 12.173 1.00 85.81 96 MET A N 1
ATOM 743 C CA . MET A 1 96 ? -17.033 -5.172 12.846 1.00 85.81 96 MET A CA 1
ATOM 744 C C . MET A 1 96 ? -17.181 -4.910 14.347 1.00 85.81 96 MET A C 1
ATOM 746 O O . MET A 1 96 ? -18.229 -5.221 14.901 1.00 85.81 96 MET A O 1
ATOM 750 N N . GLU A 1 97 ? -16.165 -4.314 14.978 1.00 80.75 97 GLU A N 1
ATOM 751 C CA . GLU A 1 97 ? -16.195 -3.921 16.394 1.00 80.75 97 GLU A CA 1
ATOM 752 C C . GLU A 1 97 ? -17.258 -2.840 16.672 1.00 80.75 97 GLU A C 1
ATOM 754 O O . GLU A 1 97 ? -17.880 -2.873 17.725 1.00 80.75 97 GLU A O 1
ATOM 759 N N . ASP A 1 98 ? -17.544 -1.946 15.716 1.00 70.06 98 ASP A N 1
ATOM 760 C CA . ASP A 1 98 ? -18.621 -0.943 15.838 1.00 70.06 98 ASP A CA 1
ATOM 761 C C . ASP A 1 98 ? -20.041 -1.521 15.807 1.00 70.06 98 ASP A C 1
ATOM 763 O O . ASP A 1 98 ? -20.998 -0.842 16.181 1.00 70.06 98 ASP A O 1
ATOM 767 N N . LYS A 1 99 ? -20.206 -2.723 15.244 1.00 60.44 99 LYS A N 1
ATOM 768 C CA . LYS A 1 99 ? -21.519 -3.354 15.048 1.00 60.44 99 LYS A CA 1
ATOM 769 C C . LYS A 1 99 ? -21.957 -4.205 16.245 1.00 60.44 99 LYS A C 1
ATOM 771 O O . LYS A 1 99 ? -23.065 -4.739 16.197 1.00 60.44 99 LYS A O 1
ATOM 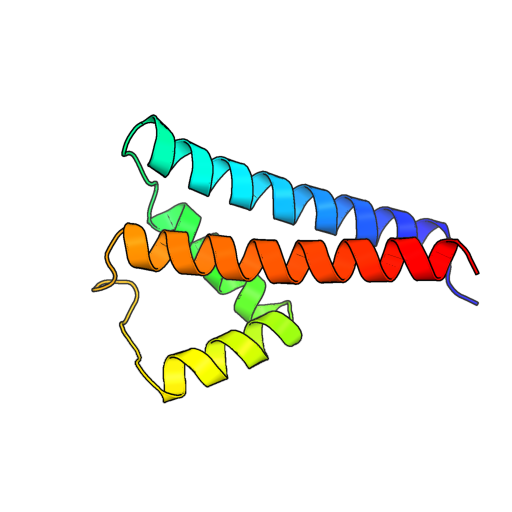776 N N . GLN A 1 100 ? -21.101 -4.365 17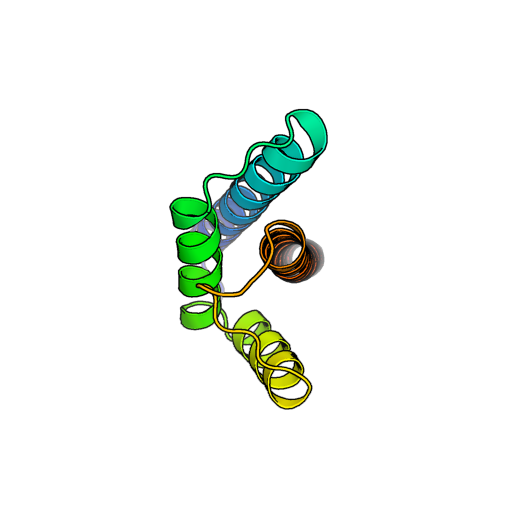.257 1.00 50.53 100 GLN A N 1
ATOM 777 C CA . GLN A 1 100 ? -21.369 -5.101 18.501 1.00 50.53 100 GLN A CA 1
ATOM 778 C C . GLN A 1 100 ? -21.726 -4.151 19.642 1.00 50.53 100 GLN A C 1
ATOM 780 O O . GLN A 1 100 ? -22.591 -4.552 20.451 1.00 50.53 100 GLN A O 1
#

Radius of gyration: 14.97 Å; chains: 1; bounding box: 40×26×44 Å

Sequence (100 aa):
MSNPIKDICEKESLIKDIAERENIIQSYQGAGYLDRNNAIKKIQELRINDKAVAGVTSAKLAISSVPFNQSTNDQIVAELAMQRDILQAKLLKKQMEDKQ

pLDDT: mean 90.76, std 10.19, range [43.94, 98.0]

Secondary structure (DSSP, 8-state):
---HHHHHHHHHHHHHHHHHHHHHHHHHHHHS---HHHHHHHHHHHHHH-HHHHHHHHHHHHH----TTT--HHHHHHHHHHHHHHHHHHHHHHHHHTT-

Foldseek 3Di:
DDDPVVLVVVLVVLVVLLVVLVVQLCCCVPVVDHPLVVLVVSLVVCCVVPPVLVVVVVVVVVVPNDDSVRDDPVRSNVSSVVSSVVSVVVSVVSVVVVVD